Protein 1LY1 (pdb70)

Foldseek 3Di:
DAEEEEEAAFPLLCLVVCQVVVCVVQFQEEEQELVVQQCVVVVNDQLVPRDPDPVSSVVSVVCRLVVQVVSVVDDPRHRYYYYSDNCLDPVVVVVVVVSCVVVVYHYDYHYRDDDPVSSVVSLVPPPSPHDPPVVSVVSNQSSCVVVVHDDD

Radius of gyration: 15.76 Å; Cα contacts (8 Å, |Δi|>4): 194; chains: 1; bounding box: 36×40×43 Å

CATH classification: 3.40.50.300

Solvent-accessible surface area: 9214 Å² total; per-residue (Å²): 157,49,66,0,10,0,0,0,0,2,24,4,6,24,18,69,72,52,4,140,75,46,50,77,155,48,108,16,18,101,62,0,20,8,66,79,33,28,18,62,63,60,85,140,45,101,78,130,99,19,129,149,37,196,159,46,25,44,81,0,40,31,63,3,40,94,45,0,78,84,40,1,143,33,49,150,88,14,123,0,0,0,0,8,16,38,4,14,76,86,138,88,31,103,39,6,75,76,20,2,182,120,62,43,22,97,35,52,81,76,59,24,92,20,87,54,105,51,3,45,115,93,15,81,152,97,59,90,135,39,33,86,90,109,71,0,125,67,42,38,94,36,6,56,98,64,60,66,72,107,56,256

Organism: Enterobacteria phage T4 (NCBI:txid10665)

Structure (mmCIF, N/CA/C/O backbone):
data_1LY1
#
_entry.id   1LY1
#
_cell.length_a   65.300
_cell.length_b   91.800
_cell.length_c   67.900
_cell.angle_alpha   90.00
_cell.angle_beta   90.00
_cell.angle_gamma   90.00
#
_symmetry.space_group_name_H-M   'C 2 2 21'
#
loop_
_entity.id
_entity.type
_entity.pdbx_description
1 polymer 'polynucleotide kinase'
2 non-polymer 'SULFATE ION'
3 water water
#
loop_
_atom_site.group_PDB
_atom_site.id
_atom_site.type_symbol
_atom_site.label_atom_id
_atom_site.label_alt_id
_atom_site.label_comp_id
_atom_site.label_asym_id
_atom_site.label_entity_id
_atom_site.label_seq_i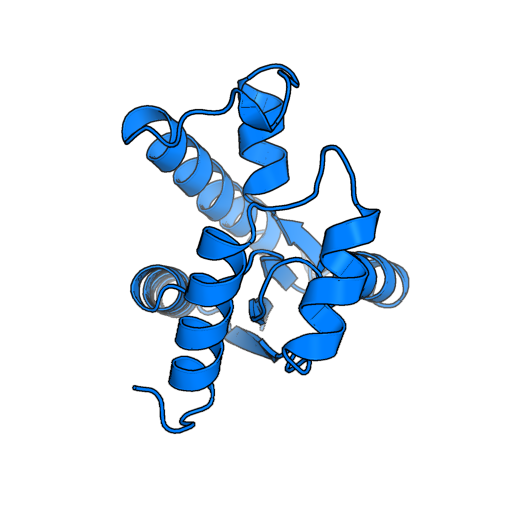d
_atom_site.pdbx_PDB_ins_code
_atom_site.Cartn_x
_atom_site.Cartn_y
_atom_site.Cartn_z
_atom_site.occupancy
_atom_site.B_iso_or_equiv
_atom_site.auth_seq_id
_atom_site.auth_comp_id
_atom_site.auth_asym_id
_atom_site.auth_atom_id
_atom_site.pdbx_PDB_model_num
ATOM 1 N N . MET A 1 1 ? 11.191 48.211 9.882 1.00 45.05 1 MET A N 1
ATOM 2 C CA . MET A 1 1 ? 11.910 48.336 11.179 1.00 44.56 1 MET A CA 1
ATOM 3 C C . MET A 1 1 ? 12.627 47.034 11.517 1.00 43.55 1 MET A C 1
ATOM 4 O O . MET A 1 1 ? 11.996 46.031 11.854 1.00 43.11 1 MET A O 1
ATOM 9 N N . LYS A 1 2 ? 13.953 47.058 11.415 1.00 41.68 2 LYS A N 1
ATOM 10 C CA . LYS A 1 2 ? 14.782 45.887 11.692 1.00 40.11 2 LYS A CA 1
ATOM 11 C C . LYS A 1 2 ? 14.492 45.329 13.088 1.00 38.46 2 LYS A C 1
ATOM 12 O O . LYS A 1 2 ? 14.184 46.072 14.017 1.00 38.10 2 LYS A O 1
ATOM 18 N N . LYS A 1 3 ? 14.597 44.014 13.228 1.00 36.72 3 LYS A N 1
ATOM 19 C CA . LYS A 1 3 ? 14.301 43.363 14.494 1.00 34.57 3 LYS A CA 1
ATOM 20 C C . LYS A 1 3 ? 15.489 42.747 15.221 1.00 32.39 3 LYS A C 1
ATOM 21 O O . LYS A 1 3 ? 16.475 42.319 14.611 1.00 30.87 3 LYS A O 1
ATOM 27 N N . ILE A 1 4 ? 15.381 42.714 16.542 1.00 29.61 4 ILE A N 1
ATOM 28 C CA . ILE A 1 4 ? 16.395 42.103 17.381 1.00 28.08 4 ILE A CA 1
ATOM 29 C C . ILE A 1 4 ? 15.636 40.995 18.097 1.00 27.20 4 ILE A C 1
ATOM 30 O O . ILE A 1 4 ? 14.836 41.261 18.993 1.00 27.22 4 ILE A O 1
ATOM 35 N N . ILE A 1 5 ? 15.869 39.759 17.674 1.00 26.00 5 ILE A N 1
ATOM 36 C CA . ILE A 1 5 ? 15.191 38.610 18.253 1.00 25.00 5 ILE A CA 1
ATOM 37 C C . ILE A 1 5 ? 16.023 37.944 19.342 1.00 24.42 5 ILE A C 1
ATOM 38 O O . ILE A 1 5 ? 17.135 37.472 19.095 1.00 24.97 5 ILE A O 1
ATOM 43 N N . LEU A 1 6 ? 15.478 37.916 20.553 1.00 23.39 6 LEU A N 1
ATOM 44 C CA . LEU A 1 6 ? 16.159 37.293 21.683 1.00 22.82 6 LEU A CA 1
ATOM 45 C C . LEU A 1 6 ? 15.547 35.937 21.962 1.00 20.95 6 LEU A C 1
ATOM 46 O O . LEU A 1 6 ? 14.345 35.838 22.180 1.00 20.33 6 LEU A O 1
ATOM 51 N N . THR A 1 7 ? 16.366 34.892 21.941 1.00 20.54 7 THR A N 1
ATOM 52 C CA . THR A 1 7 ? 15.861 33.570 22.255 1.00 20.13 7 THR A CA 1
ATOM 53 C C . THR A 1 7 ? 15.893 33.462 23.791 1.00 20.14 7 THR A C 1
ATOM 54 O O . THR A 1 7 ? 16.839 33.932 24.437 1.00 20.32 7 THR A O 1
ATOM 58 N N . ILE A 1 8 ? 14.858 32.870 24.375 1.00 20.24 8 ILE A N 1
ATOM 59 C CA . ILE A 1 8 ? 14.785 32.726 25.833 1.00 23.13 8 ILE A CA 1
ATOM 60 C C . ILE A 1 8 ? 14.601 31.270 26.198 1.00 22.56 8 ILE A C 1
ATOM 61 O O . ILE A 1 8 ? 13.589 30.666 25.845 1.00 22.22 8 ILE A O 1
ATOM 66 N N . GLY A 1 9 ? 15.567 30.708 26.914 1.00 23.23 9 GLY A N 1
ATOM 67 C CA . GLY A 1 9 ? 15.457 29.319 27.304 1.00 23.91 9 GLY A CA 1
ATOM 68 C C . GLY A 1 9 ? 16.757 28.760 27.837 1.00 24.70 9 GLY A C 1
ATOM 69 O O . GLY A 1 9 ? 17.836 29.297 27.554 1.00 23.69 9 GLY A O 1
ATOM 70 N N . CYS A 1 10 ? 16.649 27.681 28.609 1.00 24.88 10 CYS A N 1
ATOM 71 C CA . CYS A 1 10 ? 17.804 27.014 29.200 1.00 26.26 10 CYS A CA 1
ATOM 72 C C . CYS A 1 10 ? 18.586 26.269 28.132 1.00 26.66 10 CYS A C 1
ATOM 73 O O . CYS A 1 10 ? 18.074 26.003 27.047 1.00 27.00 10 CYS A O 1
ATOM 76 N N . PRO A 1 11 ? 19.852 25.936 28.421 1.00 26.25 11 PRO A N 1
ATOM 77 C CA . PRO A 1 11 ? 20.587 25.204 27.396 1.00 26.28 11 PRO A CA 1
ATOM 78 C C . PRO A 1 11 ? 19.846 23.892 27.168 1.00 26.58 11 PRO A C 1
ATOM 79 O O . PRO A 1 11 ? 19.315 23.297 28.113 1.00 26.83 11 PRO A O 1
ATOM 83 N N . GLY A 1 12 ? 19.800 23.457 25.917 1.00 26.33 12 GLY A N 1
ATOM 84 C CA . GLY A 1 12 ? 19.105 22.231 25.592 1.00 25.92 12 GLY A CA 1
ATOM 85 C C . GLY A 1 12 ? 17.652 22.457 25.222 1.00 25.60 12 GLY A C 1
ATOM 86 O O . GLY A 1 12 ? 16.941 21.494 24.926 1.00 25.06 12 GLY A O 1
ATOM 87 N N . SER A 1 13 ? 17.206 23.714 25.227 1.00 24.52 13 SER A N 1
ATOM 88 C CA . SER A 1 13 ? 15.819 24.033 24.895 1.00 24.19 13 SER A CA 1
ATOM 89 C C . SER A 1 13 ? 15.533 24.141 23.394 1.00 24.98 13 SER A C 1
ATOM 90 O O . SER A 1 13 ? 14.386 24.325 22.995 1.00 25.42 13 SER A O 1
ATOM 93 N N . GLY A 1 14 ? 16.569 24.017 22.569 1.00 24.46 14 GLY A N 1
ATOM 94 C CA . GLY A 1 14 ? 16.379 24.073 21.131 1.00 24.74 14 GLY A CA 1
ATOM 95 C C . GLY A 1 14 ? 16.708 25.402 20.471 1.00 24.61 14 GLY A C 1
ATOM 96 O O . GLY A 1 14 ? 16.435 25.587 19.287 1.00 24.97 14 GLY A O 1
ATOM 97 N N . LYS A 1 15 ? 17.307 26.318 21.226 1.00 24.61 15 LYS A N 1
ATOM 98 C CA . LYS A 1 15 ? 17.650 27.641 20.719 1.00 25.01 15 LYS A CA 1
ATOM 99 C C . LYS A 1 15 ? 18.543 27.674 19.481 1.00 25.31 15 LYS A C 1
ATOM 100 O O . LYS A 1 15 ? 18.222 28.347 18.500 1.00 24.99 15 LYS A O 1
ATOM 106 N N . SER A 1 16 ? 19.664 26.960 19.522 1.00 26.86 16 SER A N 1
ATOM 107 C CA . SER A 1 16 ? 20.588 26.972 18.393 1.00 27.69 16 SER A CA 1
ATOM 108 C C . SER A 1 16 ? 19.971 26.370 17.141 1.00 27.10 16 SER A C 1
ATOM 109 O O . SER A 1 16 ? 20.132 26.900 16.040 1.00 27.61 16 SER A O 1
ATOM 112 N N . THR A 1 17 ? 19.251 25.267 17.298 1.00 26.07 17 THR A N 1
ATOM 113 C CA . THR A 1 17 ? 18.621 24.642 16.142 1.00 24.83 17 THR A CA 1
ATOM 114 C C . THR A 1 17 ? 17.625 25.604 15.502 1.00 24.17 17 THR A C 1
ATOM 115 O O . THR A 1 17 ? 17.631 25.793 14.281 1.00 23.88 17 THR A O 1
ATOM 119 N N . TRP A 1 18 ? 16.774 26.210 16.326 1.00 22.24 18 TRP A N 1
ATOM 120 C CA . TRP A 1 18 ? 15.778 27.144 15.818 1.00 22.84 18 TRP A CA 1
ATOM 121 C C . TRP A 1 18 ? 16.468 28.285 15.078 1.00 21.62 18 TRP A C 1
ATOM 122 O O . TRP A 1 18 ? 16.079 28.632 13.970 1.00 22.85 18 TRP A O 1
ATOM 133 N N . ALA A 1 19 ? 17.498 28.858 15.692 1.00 21.81 19 ALA A N 1
ATOM 134 C CA . ALA A 1 19 ? 18.226 29.965 15.080 1.00 21.26 19 ALA A CA 1
ATOM 135 C C . ALA A 1 19 ? 18.796 29.595 13.711 1.00 22.72 19 ALA A C 1
ATOM 136 O O . ALA A 1 19 ? 18.690 30.362 12.750 1.00 21.89 19 ALA A O 1
ATOM 138 N N . ARG A 1 20 ? 19.417 28.423 13.627 1.00 23.98 20 ARG A N 1
ATOM 139 C CA . ARG A 1 20 ? 19.993 27.977 12.366 1.00 25.74 20 ARG A CA 1
ATOM 140 C C . ARG A 1 20 ? 18.924 27.796 11.293 1.00 25.59 20 ARG A C 1
ATOM 141 O O . ARG A 1 20 ? 19.087 28.268 10.173 1.00 25.71 20 ARG A O 1
ATOM 149 N N . GLU A 1 21 ? 17.828 27.126 11.636 1.00 26.14 21 GLU A N 1
ATOM 150 C CA . GLU A 1 21 ? 16.767 26.892 10.670 1.00 26.86 21 GLU A CA 1
ATOM 151 C C . GLU A 1 21 ? 16.024 28.174 10.306 1.00 27.00 21 GLU A C 1
ATOM 152 O O . GLU A 1 21 ? 15.600 28.349 9.163 1.00 27.54 21 GLU A O 1
ATOM 158 N N . PHE A 1 22 ? 15.875 29.079 11.266 1.00 26.99 22 PHE A N 1
ATOM 159 C CA . PHE A 1 22 ? 15.187 30.341 11.006 1.00 26.89 22 PHE A CA 1
ATOM 160 C C . PHE A 1 22 ? 15.967 31.183 9.991 1.00 27.38 22 PHE A C 1
ATOM 161 O O . PHE A 1 22 ? 15.392 31.719 9.043 1.00 27.48 22 PHE A O 1
ATOM 169 N N . ILE A 1 23 ? 17.275 31.301 10.199 1.00 27.02 23 ILE A N 1
ATOM 170 C CA . ILE A 1 23 ? 18.131 32.070 9.304 1.00 26.63 23 ILE A CA 1
ATOM 171 C C . ILE A 1 23 ? 18.157 31.474 7.893 1.00 26.71 23 ILE A C 1
ATOM 172 O O . ILE A 1 23 ? 18.236 32.205 6.903 1.00 26.49 23 ILE A O 1
ATOM 177 N N . ALA A 1 24 ? 18.077 30.150 7.803 1.00 27.65 24 ALA A N 1
ATOM 178 C CA . ALA A 1 24 ? 18.089 29.483 6.508 1.00 28.68 24 ALA A CA 1
ATOM 179 C C . ALA A 1 24 ? 16.794 29.728 5.731 1.00 29.70 24 ALA A C 1
ATOM 180 O O . ALA A 1 24 ? 16.803 29.791 4.503 1.00 30.16 24 ALA A O 1
ATOM 182 N N . LYS A 1 25 ? 15.688 29.871 6.453 1.00 30.17 25 LYS A N 1
ATOM 183 C CA . LYS A 1 25 ? 14.386 30.091 5.837 1.00 31.12 25 LYS A CA 1
ATOM 184 C C . LYS A 1 25 ? 14.006 31.565 5.768 1.00 31.48 25 LYS A C 1
ATOM 185 O O . LYS A 1 25 ? 13.003 31.927 5.141 1.00 31.76 25 LYS A O 1
ATOM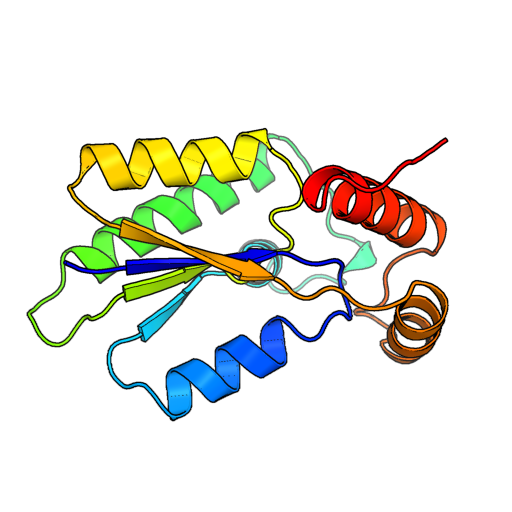 191 N N . ASN A 1 26 ? 14.798 32.411 6.417 1.00 31.42 26 ASN A N 1
ATOM 192 C CA . ASN A 1 26 ? 14.534 33.846 6.443 1.00 32.41 26 ASN A CA 1
ATOM 193 C C . ASN A 1 26 ? 15.758 34.675 6.091 1.00 33.38 26 ASN A C 1
ATOM 194 O O . ASN A 1 26 ? 16.504 35.107 6.968 1.00 32.83 26 ASN A O 1
ATOM 199 N N . PRO A 1 27 ? 15.984 34.904 4.792 1.00 33.96 27 PRO A N 1
ATOM 200 C CA . PRO A 1 27 ? 17.121 35.693 4.315 1.00 34.03 27 PRO A CA 1
ATOM 201 C C . PRO A 1 27 ? 17.120 37.088 4.942 1.00 32.94 27 PRO A C 1
ATOM 202 O O . PRO A 1 27 ? 16.070 37.715 5.085 1.00 34.75 27 PRO A O 1
ATOM 206 N N . GLY A 1 28 ? 18.292 37.573 5.325 1.00 31.72 28 GLY A N 1
ATOM 207 C CA . GLY A 1 28 ? 18.359 38.889 5.928 1.00 29.92 28 GLY A CA 1
ATOM 208 C C . GLY A 1 28 ? 18.616 38.864 7.422 1.00 28.30 28 GLY A C 1
ATOM 209 O O . GLY A 1 28 ? 18.834 39.908 8.021 1.00 28.44 28 GLY A O 1
ATOM 210 N N . PHE A 1 29 ? 18.585 37.683 8.034 1.00 27.38 29 PHE A N 1
ATOM 211 C CA . PHE A 1 29 ? 18.843 37.592 9.463 1.00 26.08 29 PHE A CA 1
ATOM 212 C C . PHE A 1 29 ? 20.222 37.015 9.734 1.00 25.86 29 PHE A C 1
ATOM 213 O O . PHE A 1 29 ? 20.724 36.182 8.971 1.00 24.95 29 PHE A O 1
ATOM 221 N N . TYR A 1 30 ? 20.823 37.475 10.826 1.00 23.65 30 TYR A N 1
ATOM 222 C CA . TYR A 1 30 ? 22.147 37.025 11.242 1.00 24.14 30 TYR A CA 1
ATOM 223 C C . TYR A 1 30 ? 22.176 36.666 12.721 1.00 22.54 30 TYR A C 1
ATOM 224 O O . TYR A 1 30 ? 21.481 37.273 13.538 1.00 21.91 30 TYR A O 1
ATOM 233 N N . ASN A 1 31 ? 23.025 35.700 13.053 1.00 20.25 31 ASN A N 1
ATOM 234 C CA . ASN A 1 31 ? 23.165 35.206 14.418 1.00 19.77 31 ASN A CA 1
ATOM 235 C C . ASN A 1 31 ? 24.281 35.862 15.226 1.00 20.04 31 ASN A C 1
ATOM 236 O O . ASN A 1 31 ? 25.369 36.097 14.718 1.00 19.57 31 ASN A O 1
ATOM 241 N N . ILE A 1 32 ? 23.998 36.131 16.497 1.00 19.54 32 ILE A N 1
ATOM 242 C CA . ILE A 1 32 ? 24.975 36.713 17.421 1.00 19.34 32 ILE A CA 1
ATOM 243 C C . ILE A 1 32 ? 24.875 35.846 18.664 1.00 19.47 32 ILE A C 1
ATOM 244 O O . ILE A 1 32 ? 23.794 35.709 19.231 1.00 19.10 32 ILE A O 1
ATOM 249 N N . ASN A 1 33 ? 26.002 35.285 19.101 1.00 20.18 33 ASN A N 1
ATOM 250 C CA . ASN A 1 33 ? 25.983 34.330 20.215 1.00 20.25 33 ASN A CA 1
ATOM 251 C C . ASN A 1 33 ? 27.151 34.448 21.209 1.00 20.36 33 ASN A C 1
ATOM 252 O O . ASN A 1 33 ? 28.311 34.413 20.802 1.00 20.61 33 ASN A O 1
ATOM 257 N N . ARG A 1 34 ? 26.846 34.582 22.504 1.00 20.19 34 ARG A N 1
ATOM 258 C CA . ARG A 1 34 ? 27.901 34.703 23.520 1.00 21.14 34 ARG A CA 1
ATOM 259 C C . ARG A 1 34 ? 28.853 33.505 23.602 1.00 21.62 34 ARG A C 1
ATOM 260 O O . ARG A 1 34 ? 30.061 33.685 23.761 1.00 20.72 34 ARG A O 1
ATOM 268 N N . ASP A 1 35 ? 28.329 32.285 23.514 1.00 21.99 35 ASP A N 1
ATOM 269 C CA . ASP A 1 35 ? 29.208 31.115 23.594 1.00 22.97 35 ASP A CA 1
ATOM 270 C C . ASP A 1 35 ? 30.220 31.097 22.447 1.00 22.28 35 ASP A C 1
ATOM 271 O O . ASP A 1 35 ? 31.393 30.773 22.656 1.00 22.51 35 ASP A O 1
ATOM 276 N N . ASP A 1 36 ? 29.767 31.433 21.242 1.00 20.42 36 ASP A N 1
ATOM 277 C CA . ASP A 1 36 ? 30.650 31.453 20.088 1.00 20.74 36 ASP A CA 1
ATOM 278 C C . ASP A 1 36 ? 31.796 32.428 20.312 1.00 19.78 36 ASP A C 1
ATOM 279 O O . ASP A 1 36 ? 32.949 32.119 20.018 1.00 19.32 36 ASP A O 1
ATOM 284 N N . TYR A 1 37 ? 31.481 33.609 20.831 1.00 19.58 37 TYR A N 1
ATOM 285 C CA . TYR A 1 37 ? 32.513 34.618 21.064 1.00 19.20 37 TYR A CA 1
ATOM 286 C C . TYR A 1 37 ? 33.483 34.212 22.173 1.00 19.84 37 TYR A C 1
ATOM 287 O O . TYR A 1 37 ? 34.692 34.427 22.049 1.00 19.39 37 TYR A O 1
ATOM 296 N N . ARG A 1 38 ? 32.953 33.619 23.244 1.00 20.99 38 ARG A N 1
ATOM 297 C CA . ARG A 1 38 ? 33.789 33.173 24.352 1.00 23.10 38 ARG A CA 1
ATOM 298 C C . ARG A 1 38 ? 34.772 32.109 23.868 1.00 22.53 38 ARG A C 1
ATOM 299 O O . ARG A 1 38 ? 35.969 32.163 24.177 1.00 23.47 38 ARG A O 1
ATOM 307 N N . GLN A 1 39 ? 34.279 31.149 23.099 1.00 22.49 39 GLN A N 1
ATOM 308 C CA . GLN A 1 39 ? 35.152 30.104 22.584 1.00 22.51 39 GLN A CA 1
ATOM 309 C C . GLN A 1 39 ? 36.162 30.688 21.610 1.00 22.37 39 GLN A C 1
ATOM 310 O O . GLN A 1 39 ? 37.333 30.329 21.642 1.00 23.37 39 GLN A O 1
ATOM 316 N N . SER A 1 40 ? 35.708 31.604 20.762 1.00 21.89 40 SER A N 1
ATOM 317 C CA . SER A 1 40 ? 36.579 32.217 19.775 1.00 21.43 40 SER A CA 1
ATOM 318 C C . SER A 1 40 ? 37.764 32.970 20.357 1.00 21.41 40 SER A C 1
ATOM 319 O O . SER A 1 40 ? 38.900 32.735 19.948 1.00 21.26 40 SER A O 1
ATOM 322 N N . ILE A 1 41 ? 37.504 33.882 21.292 1.00 21.57 41 ILE A N 1
ATOM 323 C CA . ILE A 1 41 ? 38.582 34.669 21.870 1.00 21.76 41 ILE A CA 1
ATOM 324 C C . ILE A 1 41 ? 39.590 33.826 22.639 1.00 23.06 41 ILE A C 1
ATOM 325 O O . ILE A 1 41 ? 40.733 34.240 22.809 1.00 22.89 41 ILE A O 1
ATOM 330 N N . MET A 1 42 ? 39.178 32.646 23.101 1.00 23.16 42 MET A N 1
ATOM 331 C CA . MET A 1 42 ? 40.092 31.782 23.835 1.00 25.05 42 MET A CA 1
ATOM 332 C C . MET A 1 42 ? 40.717 30.722 22.925 1.00 25.59 42 MET A C 1
ATOM 333 O O . MET A 1 42 ? 41.388 29.799 23.395 1.00 24.43 42 MET A O 1
ATOM 338 N N . ALA A 1 43 ? 40.499 30.868 21.619 1.00 25.48 43 ALA A N 1
ATOM 339 C CA . ALA A 1 43 ? 41.040 29.946 20.621 1.00 27.60 43 ALA A CA 1
ATOM 340 C C . ALA A 1 43 ? 40.517 28.518 20.769 1.00 28.17 43 ALA A C 1
ATOM 341 O O . ALA A 1 43 ? 41.232 27.550 20.499 1.00 27.21 43 ALA A O 1
ATOM 343 N N . HIS A 1 44 ? 39.268 28.403 21.205 1.00 29.21 44 HIS A N 1
ATOM 344 C CA . HIS A 1 44 ? 38.621 27.114 21.366 1.00 32.14 44 HIS A CA 1
ATOM 345 C C . HIS A 1 44 ? 39.251 26.195 22.400 1.00 33.49 44 HIS A C 1
ATOM 346 O O . HIS A 1 44 ? 39.621 25.065 22.096 1.00 33.44 44 HIS A O 1
ATOM 353 N N . GLU A 1 45 ? 39.380 26.687 23.625 1.00 35.44 45 GLU A N 1
ATOM 354 C CA . GLU A 1 45 ? 39.923 25.876 24.701 1.00 37.49 45 GLU A CA 1
ATOM 355 C C . GLU A 1 45 ? 38.750 24.988 25.098 1.00 38.48 45 GLU A C 1
ATOM 356 O O . GLU A 1 45 ? 37.619 25.228 24.666 1.00 37.97 45 GLU A O 1
ATOM 362 N N . GLU A 1 46 ? 39.011 23.961 25.900 1.00 39.16 46 GLU A N 1
ATOM 363 C CA . GLU A 1 46 ? 37.942 23.071 26.343 1.00 40.23 46 GLU A CA 1
ATOM 364 C C . GLU A 1 46 ? 36.901 23.906 27.079 1.00 39.91 46 GLU A C 1
ATOM 365 O O . GLU A 1 46 ? 37.242 24.719 27.934 1.00 39.32 46 GLU A O 1
ATOM 371 N N . ARG A 1 47 ? 35.635 23.698 26.736 1.00 41.29 47 ARG A N 1
ATOM 372 C CA . ARG A 1 47 ? 34.524 24.428 27.340 1.00 42.39 47 ARG A CA 1
ATOM 373 C C . ARG A 1 47 ? 34.588 24.529 28.863 1.00 42.46 47 ARG A C 1
ATOM 374 O O . ARG A 1 47 ? 34.410 25.611 29.425 1.00 42.54 47 ARG A O 1
ATOM 382 N N . ASP A 1 48 ? 34.846 23.407 29.530 1.00 42.83 48 ASP A N 1
ATOM 383 C CA . ASP A 1 48 ? 34.913 23.392 30.988 1.00 42.97 48 ASP A CA 1
ATOM 384 C C . ASP A 1 48 ? 36.025 24.281 31.528 1.00 43.57 48 ASP A C 1
ATOM 385 O O . ASP A 1 48 ? 36.024 24.631 32.706 1.00 43.19 48 ASP A O 1
ATOM 390 N N . GLU A 1 49 ? 36.977 24.643 30.675 1.00 44.08 49 GLU A N 1
ATOM 391 C CA . GLU A 1 49 ? 38.089 25.478 31.108 1.00 45.05 49 GLU A CA 1
ATOM 392 C C . GLU A 1 49 ? 37.765 26.964 31.115 1.00 45.53 49 GLU A C 1
ATOM 393 O O . GLU A 1 49 ? 38.425 27.731 31.807 1.00 45.00 49 GLU A O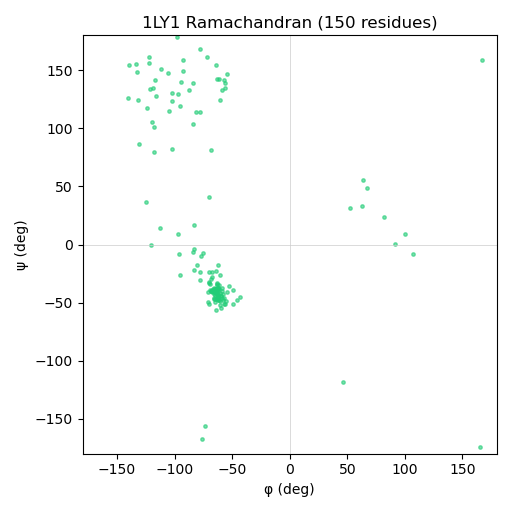 1
ATOM 399 N N . TYR A 1 50 ? 36.754 27.374 30.353 1.00 46.53 50 TYR A N 1
ATOM 400 C CA . TYR A 1 50 ? 36.400 28.789 30.298 1.00 47.95 50 TYR A CA 1
ATOM 401 C C . TYR A 1 50 ? 36.005 29.336 31.663 1.00 48.91 50 TYR A C 1
ATOM 402 O O . TYR A 1 50 ? 35.101 28.817 32.320 1.00 48.77 50 TYR A O 1
ATOM 411 N N . LYS A 1 51 ? 36.695 30.388 32.085 1.00 50.00 51 LYS A N 1
ATOM 412 C CA . LYS A 1 51 ? 36.418 31.023 33.365 1.00 51.04 51 LYS A CA 1
ATOM 413 C C . LYS A 1 51 ? 35.678 32.332 33.114 1.00 51.10 51 LYS A C 1
ATOM 414 O O . LYS A 1 51 ? 36.222 33.254 32.506 1.00 51.53 51 LYS A O 1
ATOM 420 N N . TYR A 1 52 ? 34.432 32.404 33.573 1.00 50.78 52 TYR A N 1
ATOM 421 C CA . TYR A 1 52 ? 33.630 33.606 33.384 1.00 50.56 52 TYR A CA 1
ATOM 422 C C . TYR A 1 52 ? 34.175 34.772 34.198 1.00 50.17 52 TYR A C 1
ATOM 423 O O . TYR A 1 52 ? 33.683 35.057 35.289 1.00 50.97 52 TYR A O 1
ATOM 432 N N . THR A 1 53 ? 35.196 35.439 33.667 1.00 49.20 53 THR A N 1
ATOM 433 C CA . THR A 1 53 ? 35.801 36.577 34.347 1.00 48.28 53 THR A CA 1
ATOM 434 C C . THR A 1 53 ? 35.136 37.863 33.869 1.00 47.70 53 THR A C 1
ATOM 435 O O . THR A 1 53 ? 34.538 37.897 32.789 1.00 47.12 53 THR A O 1
ATOM 439 N N . LYS A 1 54 ? 35.245 38.918 34.674 1.00 46.77 54 LYS A N 1
ATOM 440 C CA . LYS A 1 54 ? 34.658 40.214 34.345 1.00 46.35 54 LYS A CA 1
ATOM 441 C C . LYS A 1 54 ? 35.270 40.790 33.068 1.00 45.41 54 LYS A C 1
ATOM 442 O O . LYS A 1 54 ? 34.572 41.400 32.258 1.00 44.17 54 LYS A O 1
ATOM 448 N N . LYS A 1 55 ? 36.573 40.586 32.897 1.00 43.57 55 LYS A N 1
ATOM 449 C CA . LYS A 1 55 ? 37.287 41.088 31.726 1.00 42.65 55 LYS A CA 1
ATOM 450 C C . LYS A 1 55 ? 36.772 40.434 30.439 1.00 40.93 55 LYS A C 1
ATOM 451 O O . LYS A 1 55 ? 36.348 41.122 29.508 1.00 40.36 55 LYS A O 1
ATOM 457 N N . LYS A 1 56 ? 36.807 39.106 30.396 1.00 38.63 56 LYS A N 1
ATOM 458 C CA . LYS A 1 56 ? 36.348 38.368 29.228 1.00 37.54 56 LYS A CA 1
ATOM 459 C C . LYS A 1 56 ? 34.876 38.619 28.908 1.00 35.91 56 LYS A C 1
ATOM 460 O O . LYS A 1 56 ? 34.524 38.900 27.761 1.00 36.05 56 LYS A O 1
ATOM 466 N N . GLU A 1 57 ? 34.013 38.527 29.913 1.00 34.38 57 GLU A N 1
ATOM 467 C CA . GLU A 1 57 ? 32.592 38.755 29.690 1.00 32.91 57 GLU A CA 1
ATOM 468 C C . GLU A 1 57 ? 32.318 40.154 29.127 1.00 31.55 57 GLU A C 1
ATOM 469 O O . GLU A 1 57 ? 31.441 40.325 28.280 1.00 29.99 57 GLU A O 1
ATOM 475 N N . GLY A 1 58 ? 33.069 41.148 29.593 1.00 29.75 58 GLY A N 1
ATOM 476 C CA . GLY A 1 58 ? 32.884 42.500 29.096 1.00 28.06 58 GLY A CA 1
ATOM 477 C C . GLY A 1 58 ? 33.251 42.581 27.626 1.00 27.31 58 GLY A C 1
ATOM 478 O O . GLY A 1 58 ? 32.603 43.281 26.839 1.00 27.11 58 GLY A O 1
ATOM 479 N N . ILE A 1 59 ? 34.307 41.866 27.252 1.00 25.56 59 ILE A N 1
ATOM 480 C CA . ILE A 1 59 ? 34.755 41.835 25.861 1.00 24.74 59 ILE A CA 1
ATOM 481 C C . ILE A 1 59 ? 33.677 41.182 25.000 1.00 23.01 59 ILE A C 1
ATOM 482 O O . ILE A 1 59 ? 33.286 41.718 23.970 1.00 22.90 59 ILE A O 1
ATOM 487 N N . VAL A 1 60 ? 33.196 40.025 25.442 1.00 23.90 60 VAL A N 1
ATOM 488 C CA . VAL A 1 60 ? 32.155 39.306 24.722 1.00 22.68 60 VAL A CA 1
ATOM 489 C C . VAL A 1 60 ? 30.903 40.168 24.552 1.00 23.15 60 VAL A C 1
ATOM 490 O O . VAL A 1 60 ? 30.301 40.180 23.482 1.00 23.28 60 VAL A O 1
ATOM 494 N N . THR A 1 61 ? 30.507 40.883 25.603 1.00 23.10 61 THR A N 1
ATOM 495 C CA . THR A 1 61 ? 29.330 41.743 25.517 1.00 22.61 61 THR A CA 1
ATOM 496 C C . THR A 1 61 ? 29.587 42.821 24.471 1.00 23.12 61 THR A C 1
ATOM 497 O O . THR A 1 61 ? 28.721 43.117 23.647 1.00 22.68 61 THR A O 1
ATOM 501 N N . GLY A 1 62 ? 30.787 43.395 24.502 1.00 22.73 62 GLY A N 1
ATOM 502 C CA . GLY A 1 62 ? 31.144 44.430 23.546 1.00 22.74 62 GLY A CA 1
ATOM 503 C C . GLY A 1 62 ? 31.051 43.937 22.110 1.00 22.48 62 GLY A C 1
ATOM 504 O O . GLY A 1 62 ? 30.601 44.660 21.227 1.00 21.75 62 GLY A O 1
ATOM 505 N N . MET A 1 63 ? 31.482 42.700 21.871 1.00 23.00 63 MET A N 1
ATOM 506 C CA . MET A 1 63 ? 31.425 42.129 20.534 1.00 22.54 63 MET A CA 1
ATOM 507 C C . MET A 1 63 ? 29.967 41.984 20.085 1.00 22.15 63 MET A C 1
ATOM 508 O O . MET A 1 63 ? 29.636 42.261 18.929 1.00 22.43 63 MET A O 1
ATOM 513 N N . GLN A 1 64 ? 29.091 41.556 20.993 1.00 23.25 64 GLN A N 1
ATOM 514 C CA . GLN A 1 64 ? 27.672 41.400 20.651 1.00 22.69 64 GLN A CA 1
ATOM 515 C C . GLN A 1 64 ? 27.013 42.703 20.200 1.00 22.90 64 GLN A C 1
ATOM 516 O O . GLN A 1 64 ? 26.425 42.753 19.124 1.00 22.69 64 GLN A O 1
ATOM 522 N N . PHE A 1 65 ? 27.092 43.753 21.013 1.00 22.85 65 PHE A N 1
ATOM 523 C CA . PHE A 1 65 ? 26.469 45.015 20.626 1.00 23.36 65 PHE A CA 1
ATOM 524 C C 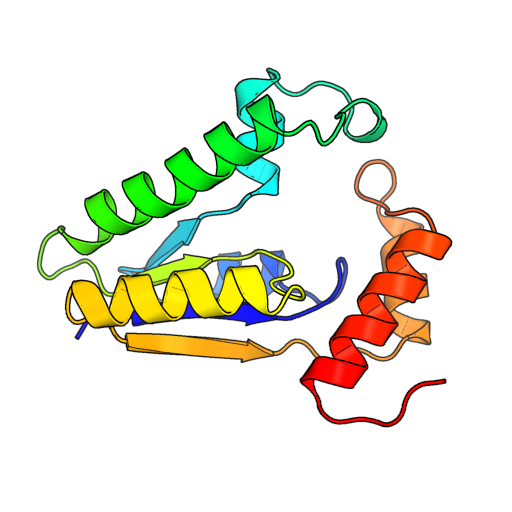. PHE A 1 65 ? 27.089 45.689 19.419 1.00 22.87 65 PHE A C 1
ATOM 525 O O . PHE A 1 65 ? 26.374 46.274 18.613 1.00 23.39 65 PHE A O 1
ATOM 533 N N . ASP A 1 66 ? 28.409 45.621 19.279 1.00 24.28 66 ASP A N 1
ATOM 534 C CA . ASP A 1 66 ? 29.056 46.250 18.127 1.00 24.96 66 ASP A CA 1
ATOM 535 C C . ASP A 1 66 ? 28.695 45.492 16.855 1.00 24.79 66 ASP A C 1
ATOM 536 O O . ASP A 1 66 ? 28.458 46.098 15.813 1.00 24.38 66 ASP A O 1
ATOM 541 N N . THR A 1 67 ? 28.645 44.164 16.943 1.00 22.84 67 THR A N 1
ATOM 542 C CA . THR A 1 67 ? 28.300 43.353 15.783 1.00 22.38 67 THR A CA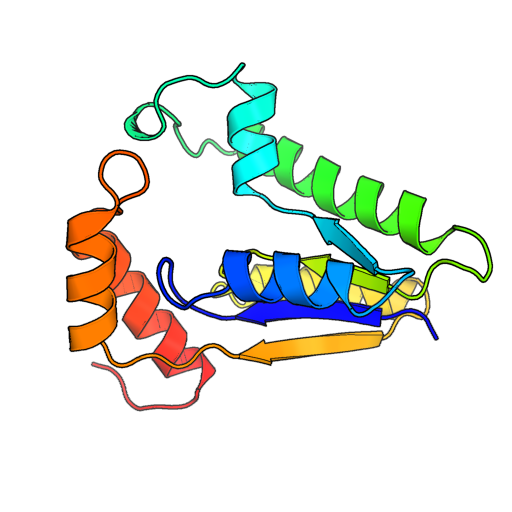 1
ATOM 543 C C . THR A 1 67 ? 26.842 43.641 15.406 1.00 21.39 67 THR A C 1
ATOM 544 O O . THR A 1 67 ? 26.526 43.863 14.239 1.00 21.09 67 THR A O 1
ATOM 548 N N . ALA A 1 68 ? 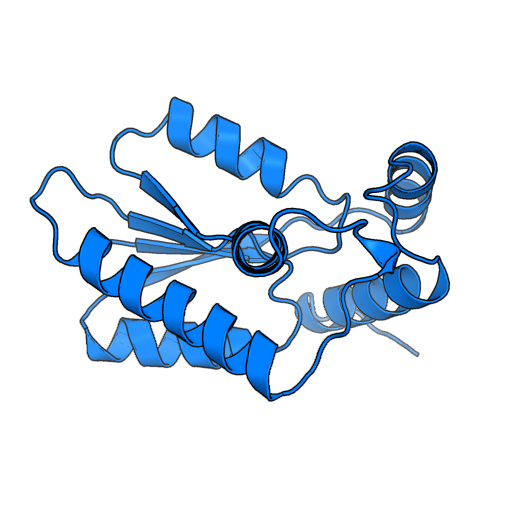25.955 43.645 16.397 1.00 22.18 68 ALA A N 1
ATOM 549 C CA . ALA A 1 68 ? 24.540 43.923 16.144 1.00 21.63 68 ALA A CA 1
ATOM 550 C C . ALA A 1 68 ? 24.409 45.279 15.442 1.00 22.93 68 ALA A C 1
ATOM 551 O O . ALA A 1 68 ? 23.758 45.397 14.403 1.00 22.83 68 ALA A O 1
ATOM 553 N N . LYS A 1 69 ? 25.034 46.301 16.019 1.00 24.91 69 LYS A N 1
ATOM 554 C CA . LYS A 1 69 ? 24.981 47.637 15.446 1.00 26.95 69 LYS A CA 1
ATOM 555 C C . LYS A 1 69 ? 25.551 47.678 14.027 1.0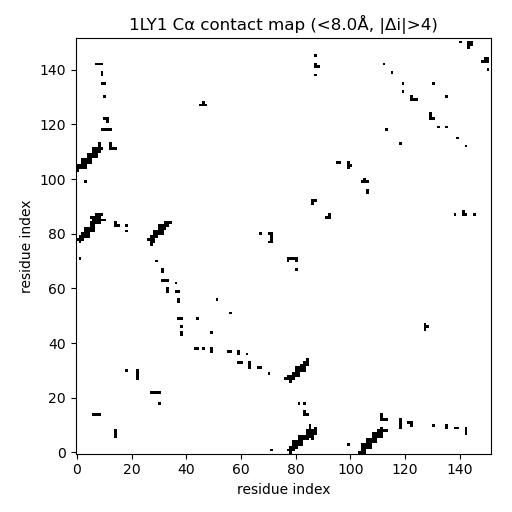0 27.45 69 LYS A C 1
ATOM 556 O O . LYS A 1 69 ? 24.960 48.289 13.145 1.00 27.63 69 LYS A O 1
ATOM 562 N N . SER A 1 70 ? 26.689 47.027 13.794 1.00 28.40 70 SER A N 1
ATOM 563 C CA . SER A 1 70 ? 27.287 47.029 12.453 1.00 29.04 70 SER A CA 1
ATOM 564 C C . SER A 1 70 ? 26.388 46.346 11.437 1.00 29.24 70 SER A C 1
ATOM 565 O O . SER A 1 70 ? 26.237 46.818 10.311 1.00 28.71 70 SER A O 1
ATOM 568 N N . ILE A 1 71 ? 25.800 45.223 11.828 1.00 29.85 71 ILE A N 1
ATOM 569 C CA . ILE A 1 71 ? 24.928 44.500 10.921 1.00 31.08 71 ILE A CA 1
ATOM 570 C C . ILE A 1 71 ? 23.617 45.239 10.685 1.00 31.99 71 ILE A C 1
ATOM 571 O O . ILE A 1 71 ? 23.209 45.421 9.543 1.00 30.97 71 ILE A O 1
ATOM 576 N N . LEU A 1 72 ? 22.962 45.662 11.763 1.00 33.96 72 LEU A N 1
ATOM 577 C CA . LEU A 1 72 ? 21.686 46.364 11.654 1.00 36.77 72 LEU A CA 1
ATOM 578 C C . LEU A 1 72 ? 21.797 47.664 10.860 1.00 39.41 72 LEU A C 1
ATOM 579 O O . LEU A 1 72 ? 20.818 48.124 10.275 1.00 40.39 72 LEU A O 1
ATOM 584 N N . TYR A 1 73 ? 22.987 48.255 10.844 1.00 41.42 73 TYR A N 1
ATOM 585 C CA . TYR A 1 73 ? 23.206 49.482 10.096 1.00 44.28 73 TYR A CA 1
ATOM 586 C C . TYR A 1 73 ? 23.475 49.125 8.647 1.00 45.01 73 TYR A C 1
ATOM 587 O O . TYR A 1 73 ? 23.987 49.935 7.878 1.00 45.36 73 TYR A O 1
ATOM 596 N N . GLY A 1 74 ? 23.133 47.895 8.283 1.00 46.11 74 GLY A N 1
ATOM 597 C CA . GLY A 1 74 ? 23.341 47.444 6.924 1.00 47.43 74 GLY A CA 1
ATOM 598 C C . GLY A 1 74 ? 22.303 48.011 5.977 1.00 48.18 74 GLY A C 1
ATOM 599 O O . GLY A 1 74 ? 21.560 48.931 6.328 1.00 48.47 74 GLY A O 1
ATOM 600 N N . GLY A 1 75 ? 22.249 47.453 4.773 1.00 48.62 75 GLY A N 1
ATOM 601 C CA . GLY A 1 75 ? 21.302 47.921 3.779 1.00 48.86 75 GLY A CA 1
ATOM 602 C C . GLY A 1 75 ? 19.871 47.513 4.053 1.00 48.64 75 GLY A C 1
ATOM 603 O O . GLY A 1 75 ? 19.491 47.242 5.194 1.00 48.51 75 GLY A O 1
ATOM 604 N N . ASP A 1 76 ? 19.072 47.472 2.994 1.00 48.27 76 ASP A N 1
ATOM 605 C CA . ASP A 1 76 ? 17.672 47.097 3.109 1.00 47.83 76 ASP A CA 1
ATOM 606 C C . ASP A 1 76 ? 17.543 45.586 3.165 1.00 46.50 76 ASP A C 1
ATOM 607 O O . ASP A 1 76 ? 16.508 45.061 3.566 1.00 46.33 76 ASP A O 1
ATOM 612 N N . SER A 1 77 ? 18.594 44.887 2.752 1.00 45.52 77 SER A N 1
ATOM 613 C CA . SER A 1 77 ? 18.565 43.432 2.766 1.00 44.63 77 SER A CA 1
ATOM 614 C C . SER A 1 77 ? 18.594 42.899 4.198 1.00 43.62 77 SER A C 1
ATOM 615 O O . SER A 1 77 ? 18.148 41.783 4.456 1.00 44.55 77 SER A O 1
ATOM 618 N N . VAL A 1 78 ? 19.111 43.702 5.124 1.00 41.93 78 VAL A N 1
ATOM 619 C CA . VAL A 1 78 ? 19.192 43.303 6.529 1.00 40.22 78 VAL A CA 1
ATOM 620 C C . VAL A 1 78 ? 17.833 43.433 7.217 1.00 38.78 78 VAL A C 1
ATOM 621 O O . VAL A 1 78 ? 17.309 44.534 7.370 1.00 38.69 78 VAL A O 1
ATOM 625 N N . LYS A 1 79 ? 17.269 42.301 7.628 1.00 37.02 79 LYS A N 1
ATOM 626 C CA . LYS A 1 79 ? 15.971 42.287 8.292 1.00 34.97 79 LYS A CA 1
ATOM 627 C C . LYS A 1 79 ? 16.091 42.283 9.816 1.00 33.71 79 LYS A C 1
ATOM 628 O O . LYS A 1 79 ? 15.190 42.736 10.527 1.00 33.25 79 LYS A O 1
ATOM 634 N N . GLY A 1 80 ? 17.204 41.769 10.324 1.00 32.03 80 GLY A N 1
ATOM 635 C CA . GLY A 1 80 ? 17.394 41.750 11.764 1.00 30.10 80 GLY A CA 1
ATOM 636 C C . GLY A 1 80 ? 18.514 40.839 12.222 1.00 28.11 80 GLY A C 1
ATOM 637 O O . GLY A 1 80 ? 19.250 40.282 11.410 1.00 27.22 80 GLY A O 1
ATOM 638 N N . VAL A 1 81 ? 18.647 40.704 13.536 1.00 27.43 81 VAL A N 1
ATOM 639 C CA . VAL A 1 81 ? 19.657 39.842 14.123 1.00 25.89 81 VAL A CA 1
ATOM 640 C C . VAL A 1 81 ? 19.000 39.003 15.216 1.00 26.11 81 VAL A C 1
ATOM 641 O O . VAL A 1 81 ? 17.974 39.392 15.780 1.00 25.26 81 VAL A O 1
ATOM 645 N N . ILE A 1 82 ? 19.597 37.847 15.491 1.00 23.71 82 ILE A N 1
ATOM 646 C CA . ILE A 1 82 ? 19.108 36.933 16.503 1.00 22.17 82 ILE A CA 1
ATOM 647 C C . ILE A 1 82 ? 20.173 36.819 17.591 1.00 21.94 82 ILE A C 1
ATOM 648 O O . ILE A 1 82 ? 21.352 36.580 17.299 1.00 20.76 82 ILE A O 1
ATOM 653 N N . ILE A 1 83 ? 19.766 37.033 18.837 1.00 20.64 83 ILE A N 1
ATOM 654 C CA . ILE A 1 83 ? 20.685 36.928 19.971 1.00 20.79 83 ILE A CA 1
ATOM 655 C C . ILE A 1 83 ? 20.373 35.583 20.618 1.00 19.90 83 ILE A C 1
ATOM 656 O O . ILE A 1 83 ? 19.640 35.503 21.604 1.00 20.69 83 ILE A O 1
ATOM 661 N N . SER A 1 84 ? 20.953 34.537 20.044 1.00 19.36 84 SER A N 1
ATOM 662 C CA . SER A 1 84 ? 20.728 33.162 20.469 1.00 19.31 84 SER A CA 1
ATOM 663 C C . SER A 1 84 ? 21.298 32.708 21.818 1.00 19.38 84 SER A C 1
ATOM 664 O O . SER A 1 84 ? 21.798 31.589 21.926 1.00 18.83 84 SER A O 1
ATOM 667 N N . ASP A 1 85 ? 21.216 33.557 22.843 1.00 19.07 85 ASP A N 1
ATOM 668 C CA . ASP A 1 85 ? 21.715 33.198 24.177 1.00 20.78 85 ASP A CA 1
ATOM 669 C C . ASP A 1 85 ? 20.559 32.732 25.043 1.00 20.41 85 ASP A C 1
ATOM 670 O O . ASP A 1 85 ? 19.412 32.747 24.610 1.00 20.41 85 ASP A O 1
ATOM 675 N N . THR A 1 86 ? 20.860 32.334 26.277 1.00 20.93 86 THR A N 1
ATOM 676 C CA . THR A 1 86 ? 19.811 31.902 27.191 1.00 21.43 86 THR A CA 1
ATOM 677 C C . THR A 1 86 ? 18.942 33.118 27.521 1.00 20.11 86 THR A C 1
ATOM 678 O O . THR A 1 86 ? 17.729 33.002 27.624 1.00 19.24 86 THR A O 1
ATOM 682 N N . ASN A 1 87 ? 19.572 34.285 27.669 1.00 19.21 87 ASN A N 1
ATOM 683 C CA . ASN A 1 87 ? 18.859 35.528 27.977 1.00 19.99 87 ASN A CA 1
ATOM 684 C C . ASN A 1 87 ? 17.941 35.402 29.192 1.00 20.90 87 ASN A C 1
ATOM 685 O O . ASN A 1 87 ? 16.906 36.059 29.271 1.00 21.74 87 ASN A O 1
ATOM 690 N N . LEU A 1 88 ? 18.347 34.562 30.135 1.00 21.45 88 LEU A N 1
ATOM 691 C CA . LEU A 1 88 ? 17.588 34.333 31.347 1.00 23.74 88 LEU A CA 1
ATOM 692 C C . LEU A 1 88 ? 17.756 35.459 32.356 1.00 24.76 88 LEU A C 1
ATOM 693 O O . LEU A 1 88 ? 16.901 35.667 33.215 1.00 25.68 88 LEU A O 1
ATOM 698 N N . ASN A 1 89 ? 18.869 36.178 32.248 1.00 26.01 89 ASN A N 1
ATOM 699 C CA . ASN A 1 89 ? 19.182 37.278 33.157 1.00 26.36 89 ASN A CA 1
ATOM 700 C C . ASN A 1 89 ? 18.444 38.552 32.745 1.00 27.11 89 ASN A C 1
ATOM 701 O O . ASN A 1 89 ? 18.711 39.122 31.686 1.00 26.77 89 ASN A O 1
ATOM 706 N N . PRO A 1 90 ? 17.513 39.020 33.591 1.00 27.41 90 PRO A N 1
ATOM 707 C CA . PRO A 1 90 ? 16.719 40.226 33.335 1.00 27.23 90 PRO A CA 1
ATOM 708 C C . PRO A 1 90 ? 17.548 41.435 32.910 1.00 26.58 90 PRO A C 1
ATOM 709 O O . PRO A 1 90 ? 17.140 42.196 32.038 1.00 25.64 90 PRO A O 1
ATOM 713 N N . GLU A 1 91 ? 18.711 41.608 33.529 1.00 27.95 91 GLU A N 1
ATOM 714 C CA . GLU A 1 91 ? 19.568 42.745 33.209 1.00 29.44 91 GLU A CA 1
ATOM 715 C C . GLU A 1 91 ? 20.075 42.708 31.774 1.00 29.64 91 GLU A C 1
ATOM 716 O O . GLU A 1 91 ? 20.165 43.749 31.119 1.00 29.24 91 GLU A O 1
ATOM 722 N N . ARG A 1 92 ? 20.405 41.519 31.278 1.00 28.18 92 ARG A N 1
ATOM 723 C CA . ARG A 1 92 ? 20.869 41.417 29.903 1.00 29.31 92 ARG A CA 1
ATOM 724 C C . ARG A 1 92 ? 19.736 41.748 28.934 1.00 27.20 92 ARG A C 1
ATOM 725 O O . ARG A 1 92 ? 19.952 42.428 27.934 1.00 26.32 92 ARG A O 1
ATOM 733 N N . ARG A 1 93 ? 18.527 41.280 29.233 1.00 25.90 93 ARG A N 1
ATOM 734 C CA . ARG A 1 93 ? 17.396 41.557 28.354 1.00 25.35 93 ARG A CA 1
ATOM 735 C C . ARG A 1 93 ? 17.103 43.054 28.306 1.00 25.51 93 ARG A C 1
ATOM 736 O O . ARG A 1 93 ? 16.800 43.610 27.247 1.00 25.58 93 ARG A O 1
ATOM 744 N N . LEU A 1 94 ? 17.196 43.708 29.455 1.00 25.41 94 LEU A N 1
ATOM 745 C CA . LEU A 1 94 ? 16.948 45.148 29.535 1.00 26.24 94 LEU A CA 1
ATOM 746 C C . LEU A 1 94 ? 17.983 45.904 28.705 1.00 26.64 94 LEU A C 1
ATOM 747 O O . LEU A 1 94 ? 17.684 46.934 28.106 1.00 27.90 94 LEU A O 1
ATOM 752 N N . ALA A 1 95 ? 19.206 45.386 28.681 1.00 26.60 95 ALA A N 1
ATOM 753 C CA . ALA A 1 95 ? 20.275 46.020 27.919 1.00 27.85 95 ALA A CA 1
ATOM 754 C C . ALA A 1 95 ? 19.935 46.048 26.431 1.00 27.66 95 ALA A C 1
ATOM 755 O O . ALA A 1 95 ? 20.121 47.065 25.770 1.00 27.80 95 ALA A O 1
ATOM 757 N N . TRP A 1 96 ? 19.441 44.929 25.904 1.00 28.56 96 TRP A N 1
ATOM 758 C CA . TRP A 1 96 ? 19.078 44.866 24.496 1.00 28.82 96 TRP A CA 1
ATOM 759 C C . TRP A 1 96 ? 17.868 45.739 24.187 1.00 31.15 96 TRP A C 1
ATOM 760 O O . TRP A 1 96 ? 17.721 46.233 23.071 1.00 31.33 96 TRP A O 1
ATOM 771 N N . GLU A 1 97 ? 16.994 45.914 25.171 1.00 33.28 97 GLU A N 1
ATOM 772 C CA . GLU A 1 97 ? 15.811 46.743 24.990 1.00 35.28 97 GLU A CA 1
ATOM 773 C C . GLU A 1 97 ? 16.201 48.214 24.881 1.00 35.60 97 GLU A C 1
ATOM 774 O O . GLU A 1 97 ? 15.803 48.894 23.938 1.00 34.89 97 GLU A O 1
ATOM 780 N N . THR A 1 98 ? 16.987 48.703 25.836 1.00 36.20 98 THR A N 1
ATOM 781 C CA . THR A 1 98 ? 17.407 50.100 25.803 1.00 37.99 98 THR A CA 1
ATOM 782 C C . THR A 1 98 ? 18.255 50.346 24.552 1.00 37.94 98 THR A C 1
ATOM 783 O O . THR A 1 98 ? 18.215 51.427 23.959 1.00 37.59 98 THR A O 1
ATOM 787 N N . PHE A 1 99 ? 19.008 49.325 24.150 1.00 38.27 99 PHE A N 1
ATOM 788 C CA . PHE A 1 99 ? 19.861 49.400 22.964 1.00 38.90 99 PHE A CA 1
ATOM 789 C C . PHE A 1 99 ? 19.013 49.620 21.712 1.00 39.57 99 PHE A C 1
ATOM 790 O O . PHE A 1 99 ? 19.307 50.492 20.888 1.00 39.92 99 PHE A O 1
ATOM 798 N N . ALA A 1 100 ? 17.959 48.823 21.579 1.00 40.08 100 ALA A N 1
ATOM 799 C CA . ALA A 1 100 ? 17.065 48.912 20.432 1.00 41.72 100 ALA A CA 1
ATOM 800 C C . ALA A 1 100 ? 16.275 50.210 20.423 1.00 42.51 100 ALA A C 1
ATOM 801 O O . ALA A 1 100 ? 16.063 50.812 19.368 1.00 42.89 100 ALA A O 1
ATOM 803 N N . LYS A 1 101 ? 15.837 50.640 21.600 1.00 44.10 101 LYS A N 1
ATOM 804 C CA . LYS A 1 101 ? 15.061 51.868 21.711 1.00 45.95 101 LYS A CA 1
ATOM 805 C C . LYS A 1 101 ? 15.926 53.079 21.379 1.00 46.11 101 LYS A C 1
ATOM 806 O O . LYS A 1 101 ? 15.419 54.126 20.982 1.00 46.29 101 LYS A O 1
ATOM 812 N N . GLU A 1 102 ? 17.235 52.921 21.535 1.00 46.51 102 GLU A N 1
ATOM 813 C CA . GLU A 1 102 ? 18.168 54.001 21.254 1.00 46.77 102 GLU A CA 1
ATOM 814 C C . GLU A 1 102 ? 18.423 54.189 19.764 1.00 46.39 102 GLU A C 1
ATOM 815 O O . GLU A 1 102 ? 18.681 55.304 19.311 1.00 46.60 102 GLU A O 1
ATOM 821 N N . TYR A 1 103 ? 18.350 53.103 19.000 1.00 45.41 103 TYR A N 1
ATOM 822 C CA . TYR A 1 103 ? 18.591 53.186 17.566 1.00 44.68 103 TYR A CA 1
ATOM 823 C C . TYR A 1 103 ? 17.360 52.912 16.711 1.00 44.13 103 TYR A C 1
ATOM 824 O O . TYR A 1 103 ? 17.473 52.696 15.506 1.00 43.88 103 TYR A O 1
ATOM 833 N N . GLY A 1 104 ? 16.187 52.915 17.333 1.00 43.49 104 GLY A N 1
ATOM 834 C CA . GLY A 1 104 ? 14.967 52.676 16.587 1.00 42.60 104 GLY A CA 1
ATOM 835 C C . GLY A 1 104 ? 14.813 51.281 16.010 1.00 42.01 104 GLY A C 1
ATOM 836 O O . GLY A 1 104 ? 14.499 51.120 14.829 1.00 42.24 104 GLY A O 1
ATOM 837 N N . TRP A 1 105 ? 15.039 50.268 16.840 1.00 41.02 105 TRP A N 1
ATOM 838 C CA . TRP A 1 105 ? 14.896 48.881 16.417 1.00 39.27 105 TRP A CA 1
ATOM 839 C C . TRP A 1 105 ? 13.888 48.185 17.320 1.00 38.82 105 TRP A C 1
ATOM 840 O O . TRP A 1 105 ? 13.669 48.607 18.455 1.00 38.09 105 TRP A O 1
ATOM 851 N N . LYS A 1 106 ? 13.274 47.123 16.813 1.00 38.44 106 LYS A N 1
ATOM 852 C CA . LYS A 1 106 ? 12.267 46.388 17.570 1.00 38.67 106 LYS A CA 1
ATOM 853 C C . LYS A 1 106 ? 12.782 45.080 18.162 1.00 38.32 106 LYS A C 1
ATOM 854 O O . LYS A 1 106 ? 13.372 44.256 17.464 1.00 38.12 106 LYS A O 1
ATOM 860 N N . VAL A 1 107 ? 12.535 44.893 19.453 1.00 37.72 107 VAL A N 1
ATOM 861 C CA . VAL A 1 107 ? 12.956 43.688 20.152 1.00 37.71 107 VAL A CA 1
ATOM 862 C C . VAL A 1 107 ? 11.820 42.675 20.238 1.00 37.25 107 VAL A C 1
ATOM 863 O O . VAL A 1 107 ? 10.706 43.011 20.640 1.00 37.42 107 VAL A O 1
ATOM 867 N N . GLU A 1 108 ? 12.103 41.438 19.851 1.00 36.10 108 GLU A N 1
ATOM 868 C CA . GLU A 1 108 ? 11.101 40.384 19.921 1.00 36.00 108 GLU A CA 1
ATOM 869 C C . GLU A 1 108 ? 11.649 39.260 20.798 1.00 35.13 108 GLU A C 1
ATOM 870 O O . GLU A 1 108 ? 12.855 39.180 21.033 1.00 34.06 108 GLU A O 1
ATOM 876 N N . HIS A 1 109 ? 10.757 38.407 21.291 1.00 33.75 109 HIS A N 1
ATOM 877 C CA . HIS A 1 109 ? 11.154 37.290 22.137 1.00 33.96 109 HIS A CA 1
ATOM 878 C C . HIS A 1 109 ? 10.729 35.950 21.561 1.00 32.97 109 HIS A C 1
ATOM 879 O O . HIS A 1 109 ? 9.586 35.778 21.129 1.00 32.25 109 HIS A O 1
ATOM 886 N N . LYS A 1 110 ? 11.658 35.001 21.562 1.00 31.33 110 LYS A N 1
ATOM 887 C CA . LYS A 1 110 ? 11.389 33.653 21.084 1.00 30.60 110 LYS A CA 1
ATOM 888 C C . LYS A 1 110 ? 11.602 32.751 22.297 1.00 29.99 110 LYS A C 1
ATOM 889 O O . LYS A 1 110 ? 12.732 32.436 22.662 1.00 29.13 110 LYS A O 1
ATOM 895 N N . VAL A 1 111 ? 10.501 32.346 22.917 1.00 28.86 111 VAL A N 1
ATOM 896 C CA . VAL A 1 111 ? 10.538 31.519 24.116 1.00 29.12 111 VAL A CA 1
ATOM 897 C C . VAL A 1 111 ? 10.589 30.014 23.873 1.00 28.61 111 VAL A C 1
ATOM 898 O O . VAL A 1 111 ? 9.828 29.476 23.074 1.00 28.14 111 VAL A O 1
ATOM 902 N N . PHE A 1 112 ? 11.493 29.343 24.579 1.00 28.44 112 PHE A N 1
ATOM 903 C CA . PHE A 1 112 ? 11.631 27.896 24.477 1.00 29.27 112 PHE A CA 1
ATOM 904 C C . PHE A 1 112 ? 11.337 27.250 25.832 1.00 29.34 112 PHE A C 1
ATOM 905 O O . PHE A 1 112 ? 12.246 26.890 26.580 1.00 29.35 112 PHE A O 1
ATOM 913 N N . ASP A 1 113 ? 10.053 27.110 26.137 1.00 29.98 113 ASP A N 1
ATOM 914 C CA . ASP A 1 113 ? 9.617 26.513 27.392 1.00 29.74 113 ASP A CA 1
ATOM 915 C C . ASP A 1 113 ? 9.609 24.991 27.262 1.00 29.05 113 ASP A C 1
ATOM 916 O O . ASP A 1 113 ? 8.723 24.412 26.641 1.00 30.20 113 ASP A O 1
ATOM 921 N N . VAL A 1 114 ? 10.619 24.359 27.847 1.00 28.19 114 VAL A N 1
ATOM 922 C CA . VAL A 1 114 ? 10.775 22.915 27.805 1.00 27.75 114 VAL A CA 1
ATOM 923 C C . VAL A 1 114 ? 10.740 22.348 29.220 1.00 27.84 114 VAL A C 1
ATOM 924 O O . VAL A 1 114 ? 11.368 22.887 30.127 1.00 27.70 114 VAL A O 1
ATOM 928 N N . PRO A 1 115 ? 9.994 21.252 29.426 1.00 28.58 115 PRO A N 1
ATOM 929 C CA . PRO A 1 115 ? 9.879 20.613 30.744 1.00 29.04 115 PRO A CA 1
ATOM 930 C C . PRO A 1 115 ? 11.229 20.201 31.318 1.00 29.10 115 PRO A C 1
ATOM 931 O O . PRO A 1 115 ? 12.110 19.733 30.593 1.00 29.39 115 PRO A O 1
ATOM 935 N N . TRP A 1 116 ? 11.372 20.373 32.627 1.00 28.97 116 TRP A N 1
ATOM 936 C CA . TRP A 1 116 ? 12.602 20.034 33.329 1.00 29.54 116 TRP A CA 1
ATOM 937 C C . TRP A 1 116 ? 13.128 18.635 32.997 1.00 30.84 116 TRP A C 1
ATOM 938 O O . TRP A 1 116 ? 14.304 18.467 32.645 1.00 30.01 116 TRP A O 1
ATOM 949 N N . THR A 1 117 ? 12.263 17.631 33.106 1.00 31.87 117 THR A N 1
ATOM 950 C CA . THR A 1 117 ? 12.664 16.258 32.818 1.00 34.16 117 THR A CA 1
ATOM 951 C C . THR A 1 117 ? 13.269 16.139 31.421 1.00 33.93 117 THR A C 1
ATOM 952 O O . THR A 1 117 ? 14.265 15.450 31.221 1.00 33.55 117 THR A O 1
ATOM 956 N N . GLU A 1 118 ? 12.671 16.830 30.460 1.00 35.06 118 GLU A N 1
ATOM 957 C CA . GLU A 1 118 ? 13.168 16.801 29.091 1.00 36.22 118 GLU A CA 1
ATOM 958 C C . GLU A 1 118 ? 14.536 17.490 28.972 1.00 36.07 118 GLU A C 1
ATOM 959 O O . GLU A 1 118 ? 15.420 17.011 28.261 1.00 35.97 118 GLU A O 1
ATOM 965 N N . LEU A 1 119 ? 14.703 18.612 29.667 1.00 36.01 119 LEU A N 1
ATOM 966 C CA . LEU A 1 119 ? 15.965 19.350 29.640 1.00 36.10 119 LEU A CA 1
ATOM 967 C C . LEU A 1 119 ? 17.111 18.499 30.174 1.00 36.49 119 LEU A C 1
ATOM 968 O O . LEU A 1 119 ? 18.231 18.556 29.663 1.00 36.18 119 LEU A O 1
ATOM 973 N N . VAL A 1 120 ? 16.821 17.718 31.211 1.00 36.77 120 VAL A N 1
ATOM 974 C CA . VAL A 1 120 ? 17.814 16.841 31.819 1.00 37.82 120 VAL A CA 1
ATOM 975 C C . VAL A 1 120 ? 18.228 15.759 30.823 1.00 38.89 120 VAL A C 1
ATOM 976 O O . VAL A 1 120 ? 19.416 15.476 30.654 1.00 38.59 120 VAL A O 1
ATOM 980 N N . LYS A 1 121 ? 17.240 15.160 30.165 1.00 39.52 121 LYS A N 1
ATOM 981 C CA . LYS A 1 121 ? 17.508 14.110 29.195 1.00 41.15 121 LYS A CA 1
ATOM 982 C C . LYS A 1 121 ? 18.410 14.606 28.071 1.00 41.17 121 LYS A C 1
ATOM 983 O O . LYS A 1 121 ? 19.376 13.941 27.702 1.00 41.21 121 LYS A O 1
ATOM 989 N N . ARG A 1 122 ? 18.097 15.779 27.533 1.00 41.23 122 ARG A N 1
ATOM 990 C CA . ARG A 1 122 ? 18.886 16.348 26.449 1.00 41.78 122 ARG A CA 1
ATOM 991 C C . ARG A 1 122 ? 20.277 16.751 26.923 1.00 41.69 122 ARG A C 1
ATOM 992 O O . ARG A 1 122 ? 21.266 16.553 26.222 1.00 41.53 122 ARG A O 1
ATOM 1000 N N . ASN A 1 123 ? 20.348 17.310 28.123 1.00 41.54 123 ASN A N 1
ATOM 1001 C CA . ASN A 1 123 ? 21.615 17.745 28.682 1.00 42.70 123 ASN A CA 1
ATOM 1002 C C . ASN A 1 123 ? 22.536 16.567 28.985 1.00 43.84 123 ASN A C 1
ATOM 1003 O O . ASN A 1 123 ? 23.760 16.705 28.965 1.00 43.55 123 ASN A O 1
ATOM 1008 N N . SER A 1 124 ? 21.949 15.406 29.258 1.00 45.43 124 SER A N 1
ATOM 1009 C CA . SER A 1 124 ? 22.736 14.218 29.577 1.00 47.39 124 SER A CA 1
ATOM 1010 C C . SER A 1 124 ? 23.379 13.600 28.337 1.00 48.38 124 SER A C 1
ATOM 1011 O O . SER A 1 124 ? 24.192 12.684 28.445 1.00 48.81 124 SER A O 1
ATOM 1014 N N . LYS A 1 125 ? 23.025 14.109 27.162 1.00 49.64 125 LYS A N 1
ATOM 1015 C CA . LYS A 1 125 ? 23.566 13.571 25.920 1.00 50.73 125 LYS A CA 1
ATOM 1016 C C . LYS A 1 125 ? 24.240 14.630 25.048 1.00 51.07 125 LYS A C 1
ATOM 1017 O O . LYS A 1 125 ? 24.152 14.585 23.819 1.00 50.90 125 LYS A O 1
ATOM 1023 N N . ARG A 1 126 ? 24.915 15.580 25.686 1.00 51.98 126 ARG A N 1
ATOM 1024 C CA . ARG A 1 126 ? 25.600 16.641 24.959 1.00 52.48 126 ARG A CA 1
ATOM 1025 C C . ARG A 1 126 ? 27.095 16.680 25.238 1.00 52.83 126 ARG A C 1
ATOM 1026 O O . ARG A 1 126 ? 27.811 17.525 24.702 1.00 53.11 126 ARG A O 1
ATOM 1034 N N . GLY A 1 127 ? 27.559 15.766 26.085 1.00 53.16 127 GLY A N 1
ATOM 1035 C CA . GLY A 1 127 ? 28.971 15.698 26.419 1.00 53.05 127 GLY A CA 1
ATOM 1036 C C . GLY A 1 127 ? 29.642 17.018 26.760 1.00 52.73 127 GLY A C 1
ATOM 1037 O O . GLY A 1 127 ? 29.273 17.688 27.722 1.00 52.87 127 GLY A O 1
ATOM 1038 N N . THR A 1 128 ? 30.638 17.383 25.960 1.00 52.30 128 THR A N 1
ATOM 1039 C CA . THR A 1 128 ? 31.397 18.610 26.160 1.00 51.69 128 THR A CA 1
ATOM 1040 C C . THR A 1 128 ? 30.499 19.835 26.281 1.00 50.89 128 THR A C 1
ATOM 1041 O O . THR A 1 128 ? 30.797 20.760 27.038 1.00 50.40 128 THR A O 1
ATOM 1045 N N . LYS A 1 129 ? 29.401 19.844 25.534 1.00 50.12 129 LYS A N 1
ATOM 1046 C CA . LYS A 1 129 ? 28.480 20.971 25.580 1.00 49.68 129 LYS A CA 1
ATOM 1047 C C . LYS A 1 129 ? 27.487 20.862 26.733 1.00 48.43 129 LYS A C 1
ATOM 1048 O O . LYS A 1 129 ? 26.718 21.790 26.984 1.00 48.61 129 LYS A O 1
ATOM 1054 N N . ALA A 1 130 ? 27.509 19.732 27.433 1.00 46.79 130 ALA A N 1
ATOM 1055 C CA . ALA A 1 130 ? 26.611 19.515 28.563 1.00 45.51 130 ALA A CA 1
ATOM 1056 C C . ALA A 1 130 ? 26.907 20.501 29.687 1.00 44.44 130 ALA A C 1
ATOM 1057 O O . ALA A 1 130 ? 28.022 21.005 29.816 1.00 44.35 130 ALA A O 1
ATOM 1059 N N . VAL A 1 131 ? 25.893 20.767 30.500 1.00 42.96 131 VAL A N 1
ATOM 1060 C CA . VAL A 1 131 ? 26.013 21.690 31.614 1.00 42.01 131 VAL A CA 1
ATOM 1061 C C . VAL A 1 131 ? 25.788 20.949 32.925 1.00 41.05 131 VAL A C 1
ATOM 1062 O O . VAL A 1 131 ? 24.947 20.059 33.003 1.00 41.20 131 VAL A O 1
ATOM 1066 N N . PRO A 1 132 ? 26.555 21.293 33.970 1.00 40.36 132 PRO A N 1
ATOM 1067 C CA . PRO A 1 132 ? 26.381 20.616 35.259 1.00 39.83 132 PRO A CA 1
ATOM 1068 C C . PRO A 1 132 ? 24.940 20.721 35.759 1.00 38.85 132 PRO A C 1
ATOM 1069 O O . PRO A 1 132 ? 24.327 21.787 35.712 1.00 38.44 132 PRO A O 1
ATOM 1073 N N . ILE A 1 133 ? 24.411 19.601 36.234 1.00 38.20 133 ILE A N 1
ATOM 1074 C CA . ILE A 1 133 ? 23.038 19.532 36.722 1.00 37.74 133 ILE A CA 1
ATOM 1075 C C . ILE A 1 133 ? 22.602 20.710 37.602 1.00 36.60 133 ILE A C 1
ATOM 1076 O O . ILE A 1 133 ? 21.514 21.246 37.410 1.00 36.31 133 ILE A O 1
ATOM 1081 N N . ASP A 1 134 ? 23.441 21.112 38.555 1.00 36.24 134 ASP A N 1
ATOM 1082 C CA . ASP A 1 134 ? 23.109 22.222 39.447 1.00 35.87 134 ASP A CA 1
ATOM 1083 C C . ASP A 1 134 ? 22.919 23.540 38.703 1.00 35.06 134 ASP A C 1
ATOM 1084 O O . ASP A 1 134 ? 22.058 24.346 39.059 1.00 34.79 134 ASP A O 1
ATOM 1089 N N . VAL A 1 135 ? 23.731 23.764 37.675 1.00 34.45 135 VAL A N 1
ATOM 1090 C CA . VAL A 1 135 ? 23.640 24.992 36.886 1.00 33.15 135 VAL A CA 1
ATOM 1091 C C . VAL A 1 135 ? 22.365 24.973 36.043 1.00 31.56 135 VAL A C 1
ATOM 1092 O O . VAL A 1 135 ? 21.674 25.983 35.916 1.00 31.22 135 VAL A O 1
ATOM 1096 N N . LEU A 1 136 ? 22.062 23.812 35.477 1.00 29.88 136 LEU A N 1
ATOM 1097 C CA . LEU A 1 136 ? 20.874 23.651 34.659 1.00 29.65 136 LEU A CA 1
ATOM 1098 C C . LEU A 1 136 ? 19.638 23.898 35.519 1.00 28.67 136 LEU A C 1
ATOM 1099 O O . LEU A 1 136 ? 18.710 24.604 35.110 1.00 28.27 136 LEU A O 1
ATOM 1104 N N . ARG A 1 137 ? 19.644 23.316 36.715 1.00 27.62 137 ARG A N 1
ATOM 1105 C CA . ARG A 1 137 ? 18.542 23.453 37.661 1.00 26.82 137 ARG A CA 1
ATOM 1106 C C . ARG A 1 137 ? 18.274 24.927 37.921 1.00 27.32 137 ARG A C 1
ATOM 1107 O O . ARG A 1 137 ? 17.134 25.391 37.864 1.00 26.70 137 ARG A O 1
ATOM 1115 N N . SER A 1 138 ? 19.346 25.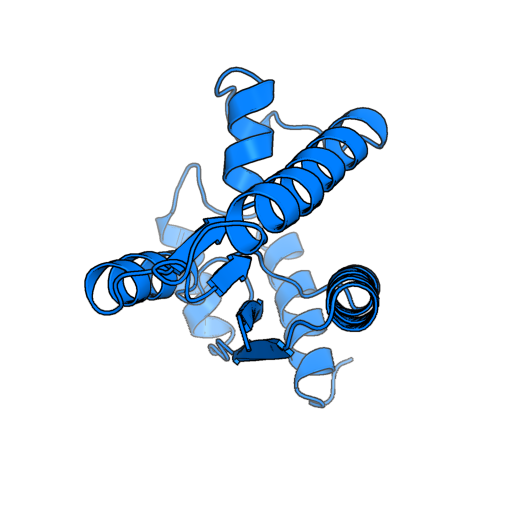660 38.199 1.00 27.23 138 SER A N 1
ATOM 1116 C CA . SER A 1 138 ? 19.245 27.078 38.478 1.00 27.75 138 SER A CA 1
ATOM 1117 C C . SER A 1 138 ? 18.736 27.874 37.268 1.00 27.54 138 SER A C 1
ATOM 1118 O O . SER A 1 138 ? 17.950 28.810 37.421 1.00 27.58 138 SER A O 1
ATOM 1121 N N . MET A 1 139 ? 19.163 27.512 36.063 1.00 26.82 139 MET A N 1
ATOM 1122 C CA . MET A 1 139 ? 18.692 28.243 34.891 1.00 26.76 139 MET A CA 1
ATOM 1123 C C . MET A 1 139 ? 17.210 27.940 34.653 1.00 25.85 139 MET A C 1
ATOM 1124 O O . MET A 1 139 ? 16.459 28.798 34.182 1.00 25.19 139 MET A O 1
ATOM 1129 N N . TYR A 1 140 ? 16.793 26.720 34.984 1.00 23.69 140 TYR A N 1
ATOM 1130 C CA . TYR A 1 140 ? 15.399 26.325 34.806 1.00 24.23 140 TYR A CA 1
ATOM 1131 C C . TYR A 1 140 ? 14.503 27.165 35.722 1.00 24.13 140 TYR A C 1
ATOM 1132 O O . TYR A 1 140 ? 13.400 27.564 35.341 1.00 23.60 140 TYR A O 1
ATOM 1141 N N . LYS A 1 141 ? 14.985 27.433 36.932 1.00 23.25 141 LYS A N 1
ATOM 1142 C CA . LYS A 1 141 ? 14.236 28.243 37.883 1.00 24.87 141 LYS A CA 1
ATOM 1143 C C . LYS A 1 141 ? 14.100 29.664 37.328 1.00 24.39 141 LYS A C 1
ATOM 1144 O O . LYS A 1 141 ? 13.023 30.264 37.385 1.00 23.80 141 LYS A O 1
ATOM 1150 N N . SER A 1 142 ? 15.187 30.201 36.779 1.00 23.31 142 SER A N 1
ATOM 1151 C CA . SER A 1 142 ? 15.137 31.548 36.209 1.00 24.79 142 SER A CA 1
ATOM 1152 C C . SER A 1 142 ? 14.142 31.607 35.052 1.00 23.65 142 SER A C 1
ATOM 1153 O O . SER A 1 142 ? 13.468 32.614 34.848 1.00 25.01 142 SER A O 1
ATOM 1156 N N . MET A 1 143 ? 14.053 30.517 34.302 1.00 24.00 143 MET A N 1
ATOM 1157 C CA . MET A 1 143 ? 13.138 30.436 33.175 1.00 24.49 143 MET A CA 1
ATOM 1158 C C . MET A 1 143 ? 11.702 30.479 33.680 1.00 24.80 143 MET A C 1
ATOM 1159 O O . MET A 1 143 ? 10.847 31.149 33.100 1.00 24.63 143 MET A O 1
ATOM 1164 N N . ARG A 1 144 ? 11.433 29.753 34.760 1.00 26.12 144 ARG A N 1
ATOM 1165 C CA . ARG A 1 144 ? 10.090 29.751 35.326 1.00 27.29 144 ARG A CA 1
ATOM 1166 C C . ARG A 1 144 ? 9.726 31.155 35.789 1.00 28.28 144 ARG A C 1
ATOM 1167 O O . ARG A 1 144 ? 8.589 31.601 35.621 1.00 28.39 144 ARG A O 1
ATOM 1175 N N . GLU A 1 145 ? 10.693 31.856 36.367 1.00 28.48 145 GLU A N 1
ATOM 1176 C CA . GLU A 1 145 ? 10.433 33.213 36.833 1.00 30.23 145 GLU A CA 1
ATOM 1177 C C . GLU A 1 145 ? 10.090 34.106 35.648 1.00 29.88 145 GLU A C 1
ATOM 1178 O O . GLU A 1 145 ? 9.217 34.965 35.741 1.00 29.90 145 GLU A O 1
ATOM 1184 N N . TYR A 1 146 ? 10.773 33.890 34.529 1.00 29.75 146 TYR A N 1
ATOM 1185 C CA . TYR A 1 146 ? 10.517 34.679 33.339 1.00 30.37 146 TYR A CA 1
ATOM 1186 C C . TYR A 1 146 ? 9.104 34.421 32.842 1.00 30.74 146 TYR A C 1
ATOM 1187 O O . TYR A 1 146 ? 8.427 35.335 32.383 1.00 31.03 146 TYR A O 1
ATOM 1196 N N . LEU A 1 147 ? 8.671 33.167 32.927 1.00 30.88 147 LEU A N 1
ATOM 1197 C CA . LEU A 1 147 ? 7.346 32.780 32.466 1.00 32.00 147 LEU A CA 1
ATOM 1198 C C . LEU A 1 147 ? 6.258 33.180 33.450 1.00 33.16 147 LEU A C 1
ATOM 1199 O O . LEU A 1 147 ? 5.065 33.103 33.144 1.00 33.58 147 LEU A O 1
ATOM 1204 N N . GLY A 1 148 ? 6.675 33.614 34.632 1.00 33.84 148 GLY A N 1
ATOM 1205 C CA . GLY A 1 148 ? 5.718 34.014 35.642 1.00 35.93 148 GLY A CA 1
ATOM 1206 C C . GLY A 1 148 ? 5.169 32.817 36.400 1.00 36.84 148 GLY A C 1
ATOM 1207 O O . GLY A 1 148 ? 4.077 32.886 36.962 1.00 37.72 148 GLY A O 1
ATOM 1208 N N . LEU A 1 149 ? 5.922 31.720 36.412 1.00 36.56 149 LEU A N 1
ATOM 1209 C CA . LEU A 1 149 ? 5.511 30.516 37.121 1.00 36.51 149 LEU A CA 1
ATOM 1210 C C . LEU A 1 149 ? 6.075 30.510 38.540 1.00 36.80 149 LEU A C 1
ATOM 1211 O O . LEU A 1 149 ? 7.150 31.046 38.791 1.00 36.98 149 LEU A O 1
ATOM 1216 N N . PRO A 1 150 ? 5.354 29.896 39.488 1.00 37.23 150 PRO A N 1
ATOM 1217 C CA . PRO A 1 150 ? 5.812 29.837 40.879 1.00 37.50 150 PRO A CA 1
ATOM 1218 C C . PRO A 1 150 ? 7.112 29.057 41.068 1.00 37.67 150 PRO A C 1
ATOM 1219 O O . PRO A 1 150 ? 7.339 28.052 40.408 1.00 37.69 150 PRO A O 1
ATOM 1223 N N . VAL A 1 151 ? 7.964 29.538 41.965 1.00 38.94 151 VAL A N 1
ATOM 1224 C CA . VAL A 1 151 ? 9.231 28.874 42.255 1.00 41.26 151 VAL A CA 1
ATOM 1225 C C . VAL A 1 151 ? 9.492 28.915 43.757 1.00 42.88 151 VAL A C 1
ATOM 1226 O O . VAL A 1 151 ? 8.991 29.792 44.456 1.00 43.56 151 VAL A O 1
ATOM 1230 N N . TYR A 1 152 ? 10.273 27.963 44.252 1.00 45.01 152 TYR A N 1
ATOM 1231 C CA . TYR A 1 152 ? 10.597 27.919 45.669 1.00 47.30 152 TYR A CA 1
ATOM 1232 C C . TYR A 1 152 ? 11.884 28.674 45.953 1.00 48.26 152 TYR A C 1
ATOM 1233 O O . TYR A 1 152 ? 11.857 29.575 46.825 1.00 49.19 152 TYR A O 1
#

B-factor: mean 34.43, std 10.51, range [17.26, 89.78]

InterPro domains:
  IPR023214 HAD superfamily [G3DSA:3.40.50.1000] (157-301)
  IPR027417 P-loop containing nucleoside triphosphate hydrolase [G3DSA:3.40.50.300] (1-152)
  IPR027417 P-loop containing nucleoside triphosphate hydrolase [SSF52540] (1-150)
  IPR036412 HAD-like superfamily [SSF56784] (155-300)
  IPR044493 Polynucleotide kinase PNKP, C-terminal phosphatase domain [SFLDG00010] (153-301)
  IPR044493 Polynucleotide kinase PNKP, C-terminal phosphatase domain [cd07502] (159-301)
  IPR056782 Polynucleotide kinase, PNKP phosphatase domain [PF25109] (159-301)

GO terms:
  GO:0047846 deoxynucleotide 3'-phosphatase activity (F, IDA)

Sequence (152 aa):
MKKIILTIGCPGSGKSTWAREFIAKNPGFYNINRDDYRQSIMAHEERDEYKYTKKKEGIVTGMQFDTAKSILYGGDSVKGVIISDTNLNPERRLAWETFAKEYGWKVEHKVFDVPWTELVKRNSKRGTKAVPIDVLRSMYKSMREYLGLPVY

Nearest PDB structures (foldseek):
  1ly1-assembly1_A-2  TM=1.007E+00  e=1.415E-30  Tequatrovirus T4
  2ia5-assembly1_B  TM=9.859E-01  e=7.553E-27  Tequatrovirus T4
  1rrc-assembly1_A  TM=9.742E-01  e=4.542E-27  Tequatrovirus T4
  2ia5-assembly2_F  TM=9.851E-01  e=1.256E-26  Tequatrovirus T4
  2ia5-assembly3_K  TM=9.855E-01  e=2.089E-26  Tequatrovirus T4

Secondary structure (DSSP, 8-state):
--EEEEEE--TTSSHHHHHHHHHHHSTTEEEE-HHHHHHHHTTS--GGG----HHHHHHHHHHHHHHHHHHHTS-SS--EEEE-S---SHHHHHHHHHHHHHHT-EEEEEE----HHHHHHHHTT-GGG---HHHHHHHHHHHHHHHT----